Protein AF-A0A944SY54-F1 (afdb_monomer_lite)

Structure (mmCIF, N/CA/C/O backbone):
data_AF-A0A944SY54-F1
#
_entry.id   AF-A0A944SY54-F1
#
loop_
_atom_site.group_PDB
_atom_site.id
_atom_site.type_symbol
_atom_site.label_atom_id
_atom_site.label_alt_id
_atom_site.label_comp_id
_atom_site.label_asym_id
_atom_site.label_entity_id
_atom_site.label_seq_id
_atom_site.pdbx_PDB_ins_code
_atom_site.Cartn_x
_atom_site.Cartn_y
_atom_site.Cartn_z
_atom_site.occupancy
_atom_site.B_iso_or_equiv
_atom_site.auth_seq_id
_atom_site.auth_comp_id
_atom_site.auth_asym_id
_atom_site.auth_atom_id
_atom_site.pdbx_PDB_model_num
ATOM 1 N N . ALA A 1 1 ? 19.211 7.095 -19.614 1.00 43.91 1 ALA A N 1
ATOM 2 C CA . ALA A 1 1 ? 18.644 7.819 -18.459 1.00 43.91 1 ALA A CA 1
ATOM 3 C C . ALA A 1 1 ? 19.743 8.085 -17.424 1.00 43.91 1 ALA A C 1
ATOM 5 O O . ALA A 1 1 ? 20.628 7.253 -17.279 1.00 43.91 1 ALA A O 1
ATOM 6 N N . ILE A 1 2 ? 19.717 9.225 -16.720 1.00 52.19 2 ILE A N 1
ATOM 7 C CA . ILE A 1 2 ? 20.790 9.708 -15.810 1.00 52.19 2 ILE A CA 1
ATOM 8 C C . ILE A 1 2 ? 21.057 8.770 -14.601 1.00 52.19 2 ILE A C 1
ATOM 10 O O . ILE A 1 2 ? 22.081 8.895 -13.940 1.00 52.19 2 ILE A O 1
ATOM 14 N N . PHE A 1 3 ? 20.198 7.773 -14.356 1.00 54.38 3 PHE A N 1
ATOM 15 C CA . PHE A 1 3 ? 20.338 6.790 -13.270 1.00 54.38 3 PHE A CA 1
ATOM 16 C C . PHE A 1 3 ? 20.189 5.328 -13.727 1.00 54.38 3 PHE A C 1
ATOM 18 O O . PHE A 1 3 ? 19.742 4.485 -12.953 1.00 54.38 3 PHE A O 1
ATOM 25 N N . GLY A 1 4 ? 20.508 5.012 -14.983 1.00 51.59 4 GLY A N 1
ATOM 26 C CA . GLY A 1 4 ? 20.462 3.628 -15.457 1.00 51.59 4 GLY A CA 1
ATOM 27 C C . GLY A 1 4 ? 21.802 2.916 -15.306 1.00 51.59 4 GLY A C 1
ATOM 28 O O . GLY A 1 4 ? 22.835 3.449 -15.706 1.00 51.59 4 GLY A O 1
ATOM 29 N N . ILE A 1 5 ? 21.782 1.698 -14.761 1.00 57.06 5 ILE A N 1
ATOM 30 C CA . ILE A 1 5 ? 22.948 0.808 -14.787 1.00 57.06 5 ILE A CA 1
ATOM 31 C C . ILE A 1 5 ? 22.947 0.105 -16.140 1.00 57.06 5 ILE A C 1
ATOM 33 O O . ILE A 1 5 ? 22.019 -0.640 -16.453 1.00 57.06 5 ILE A O 1
ATOM 37 N N . THR A 1 6 ? 23.980 0.355 -16.937 1.00 59.59 6 THR A N 1
ATOM 38 C CA . THR A 1 6 ? 24.162 -0.297 -18.232 1.00 59.59 6 THR A CA 1
ATOM 39 C C . THR A 1 6 ? 25.033 -1.531 -18.049 1.00 59.59 6 THR A C 1
ATOM 41 O O . THR A 1 6 ? 26.163 -1.441 -17.569 1.00 59.59 6 THR A O 1
ATOM 44 N N . PHE A 1 7 ? 24.518 -2.693 -18.438 1.00 58.50 7 PHE A N 1
ATOM 45 C CA . PHE A 1 7 ? 25.299 -3.924 -18.440 1.00 58.50 7 PHE A CA 1
ATOM 46 C C . PHE A 1 7 ? 26.013 -4.066 -19.788 1.00 58.50 7 PHE A C 1
ATOM 48 O O . PHE A 1 7 ? 25.374 -4.099 -20.834 1.00 58.50 7 PHE A O 1
ATOM 55 N N . THR A 1 8 ? 27.342 -4.153 -19.758 1.00 62.59 8 THR A N 1
ATOM 56 C CA . THR A 1 8 ? 28.208 -4.377 -20.935 1.00 62.59 8 THR A CA 1
ATOM 57 C C . THR A 1 8 ? 28.793 -5.789 -20.982 1.00 62.59 8 THR A C 1
ATOM 59 O O . THR A 1 8 ? 29.408 -6.176 -21.971 1.00 62.59 8 THR A O 1
ATOM 62 N N . ASN A 1 9 ? 28.617 -6.585 -19.923 1.00 67.06 9 ASN A N 1
ATOM 63 C CA . ASN A 1 9 ? 29.144 -7.945 -19.867 1.00 67.06 9 ASN A CA 1
ATOM 64 C C . ASN A 1 9 ? 28.186 -8.931 -20.567 1.00 67.06 9 ASN A C 1
ATOM 66 O O . ASN A 1 9 ? 27.053 -9.076 -20.102 1.00 67.06 9 ASN A O 1
ATOM 70 N N . PRO A 1 10 ? 28.627 -9.670 -21.603 1.00 66.19 10 PRO A N 1
ATOM 71 C CA . PRO A 1 10 ? 27.785 -10.605 -22.356 1.00 66.19 10 PRO A CA 1
ATOM 72 C C . PRO A 1 10 ? 27.285 -11.817 -21.552 1.00 66.19 10 PRO A C 1
ATOM 74 O O . PRO A 1 10 ? 26.436 -12.558 -22.034 1.00 66.19 10 PRO A O 1
ATOM 77 N N . ARG A 1 11 ? 27.775 -12.027 -20.322 1.00 68.94 11 ARG A N 1
ATOM 78 C CA . ARG A 1 11 ? 27.228 -13.016 -19.373 1.00 68.94 11 ARG A CA 1
ATOM 79 C C . ARG A 1 11 ? 26.121 -12.458 -18.471 1.00 68.94 11 ARG A C 1
ATOM 81 O O . ARG A 1 11 ? 25.650 -13.167 -17.586 1.00 68.94 11 ARG A O 1
ATOM 88 N N . SER A 1 12 ? 25.738 -11.193 -18.640 1.00 61.50 12 SER A N 1
ATOM 89 C CA . SER A 1 12 ? 24.648 -10.595 -17.875 1.00 61.50 12 SER A CA 1
ATOM 90 C C . SER A 1 12 ? 23.301 -11.163 -18.319 1.00 61.50 12 SER A C 1
ATOM 92 O O . SER A 1 12 ? 23.026 -11.273 -19.509 1.00 61.50 12 SER A O 1
ATOM 94 N N . LEU A 1 13 ? 22.441 -11.490 -17.351 1.00 64.81 13 LEU A N 1
ATOM 95 C CA . LEU A 1 13 ? 21.040 -11.863 -17.597 1.00 64.81 13 LEU A CA 1
ATOM 96 C C . LEU A 1 13 ? 20.166 -10.645 -17.948 1.00 64.81 13 LEU A C 1
ATOM 98 O O . LEU A 1 13 ? 19.006 -10.801 -18.324 1.00 64.81 13 LEU A O 1
ATOM 102 N N . ALA A 1 14 ? 20.704 -9.436 -17.780 1.00 59.72 14 ALA A N 1
ATOM 103 C CA . ALA A 1 14 ? 20.052 -8.190 -18.149 1.00 59.72 14 ALA A CA 1
ATOM 104 C C . ALA A 1 14 ? 20.352 -7.837 -19.617 1.00 59.72 14 ALA A C 1
ATOM 106 O O . ALA A 1 14 ? 21.452 -8.139 -20.089 1.00 59.72 14 ALA A O 1
ATOM 107 N N . PRO A 1 15 ? 19.424 -7.171 -20.331 1.00 58.16 15 PRO A N 1
ATOM 108 C CA . PRO A 1 15 ? 19.676 -6.738 -21.696 1.00 58.16 15 PRO A CA 1
ATOM 109 C C . PRO A 1 15 ? 20.910 -5.831 -21.745 1.00 58.16 15 PRO A C 1
ATOM 111 O O . PRO A 1 15 ? 21.074 -4.908 -20.941 1.00 58.16 15 PRO A O 1
ATOM 114 N N . LEU A 1 16 ? 21.807 -6.159 -22.669 1.00 60.56 16 LEU A N 1
ATOM 115 C CA . LEU A 1 16 ? 23.049 -5.432 -22.885 1.00 60.56 16 LEU A CA 1
ATOM 116 C C . LEU A 1 16 ? 22.737 -4.036 -23.429 1.00 60.56 16 LEU A C 1
ATOM 118 O O . LEU A 1 16 ? 21.816 -3.869 -24.223 1.00 60.56 16 LEU A O 1
ATOM 122 N N . GLU A 1 17 ? 23.499 -3.040 -22.985 1.00 58.94 17 GLU A N 1
ATOM 123 C CA . GLU A 1 17 ? 23.425 -1.649 -23.467 1.00 58.94 17 GLU A CA 1
ATOM 124 C C . GLU A 1 17 ? 22.098 -0.899 -23.225 1.00 58.94 17 GLU A C 1
ATOM 126 O O . GLU A 1 17 ? 21.973 0.270 -23.587 1.00 58.94 17 GLU A O 1
ATOM 131 N N . THR A 1 18 ? 21.130 -1.499 -22.526 1.00 55.62 18 THR A N 1
ATOM 132 C CA . THR A 1 18 ? 19.908 -0.797 -22.107 1.00 55.62 18 THR A CA 1
ATOM 133 C C . THR A 1 18 ? 20.079 -0.155 -20.733 1.00 55.62 18 THR A C 1
ATOM 135 O O . THR A 1 18 ? 20.516 -0.805 -19.782 1.00 55.62 18 THR A O 1
ATOM 138 N N . SER A 1 19 ? 19.698 1.118 -20.619 1.00 56.72 19 SER A N 1
ATOM 139 C CA . SER A 1 19 ? 19.587 1.829 -19.341 1.00 56.72 19 SER A CA 1
ATOM 140 C C . SER A 1 19 ? 18.451 1.184 -18.541 1.00 56.72 19 SER A C 1
ATOM 142 O O . SER A 1 19 ? 17.312 1.221 -18.983 1.00 56.72 19 SER A O 1
ATOM 144 N N . LEU A 1 20 ? 18.748 0.549 -17.405 1.00 60.66 20 LEU A N 1
ATOM 145 C CA . LEU A 1 20 ? 17.719 -0.037 -16.541 1.00 60.66 20 LEU A CA 1
ATOM 146 C C . LEU A 1 20 ? 17.512 0.824 -15.299 1.00 60.66 20 LEU A C 1
ATOM 148 O O . LEU A 1 20 ? 18.453 1.049 -14.534 1.00 60.66 20 LEU A O 1
ATOM 152 N N . HIS A 1 21 ? 16.272 1.257 -15.060 1.00 64.31 21 HIS A N 1
ATOM 153 C CA . HIS A 1 21 ? 15.906 1.901 -13.803 1.00 64.31 21 HIS A CA 1
ATOM 154 C C . HIS A 1 21 ? 16.118 0.949 -12.614 1.00 64.31 21 HIS A C 1
ATOM 156 O O . HIS A 1 21 ? 15.696 -0.213 -12.667 1.00 64.31 21 HIS A O 1
ATOM 162 N N . PRO A 1 22 ? 16.694 1.426 -11.495 1.00 67.81 22 PRO A N 1
ATOM 163 C CA . PRO A 1 22 ? 16.920 0.621 -10.301 1.00 67.81 22 PRO A CA 1
ATOM 164 C C . PRO A 1 22 ? 15.614 0.441 -9.512 1.00 67.81 22 PRO A C 1
ATOM 166 O O . PRO A 1 22 ? 15.485 0.886 -8.373 1.00 67.81 22 PRO A O 1
ATOM 169 N N . THR A 1 23 ? 14.628 -0.237 -10.109 1.00 72.31 23 THR A N 1
ATOM 170 C CA . THR A 1 23 ? 13.307 -0.557 -9.526 1.00 72.31 23 THR A CA 1
ATOM 171 C C . THR A 1 23 ? 13.407 -1.166 -8.128 1.00 72.31 23 THR A C 1
ATOM 173 O O . THR A 1 23 ? 12.544 -0.928 -7.286 1.00 72.31 23 THR A O 1
ATOM 176 N N . GLN A 1 24 ? 14.497 -1.879 -7.842 1.00 80.00 24 GLN A N 1
ATOM 177 C CA . GLN A 1 24 ? 14.811 -2.436 -6.527 1.00 80.00 24 GLN A CA 1
ATOM 178 C C . GLN A 1 24 ? 14.928 -1.371 -5.425 1.00 80.00 24 GLN A C 1
ATOM 180 O O . GLN A 1 24 ? 14.427 -1.578 -4.318 1.00 80.00 24 GLN A O 1
ATOM 185 N N . ILE A 1 25 ? 15.542 -0.221 -5.716 1.00 82.38 25 ILE A N 1
ATOM 186 C CA . ILE A 1 25 ? 15.687 0.878 -4.752 1.00 82.38 25 ILE A CA 1
ATOM 187 C C . ILE A 1 25 ? 14.312 1.482 -4.457 1.00 82.38 25 ILE A C 1
ATOM 189 O O . ILE A 1 25 ? 13.945 1.630 -3.293 1.00 82.38 25 ILE A O 1
ATOM 193 N N . TYR A 1 26 ? 13.506 1.736 -5.492 1.00 82.50 26 TYR A N 1
ATOM 194 C CA . TYR A 1 26 ? 12.140 2.245 -5.330 1.00 82.50 26 TYR A CA 1
ATOM 195 C C . TYR A 1 26 ? 11.251 1.281 -4.529 1.00 82.50 26 TYR A C 1
ATOM 197 O O . TYR A 1 26 ? 10.530 1.713 -3.632 1.00 82.50 26 TYR A O 1
ATOM 205 N N . LEU A 1 27 ? 11.341 -0.029 -4.794 1.00 86.19 27 LEU A N 1
ATOM 206 C CA . LEU A 1 27 ? 10.632 -1.065 -4.032 1.00 86.19 27 LEU A CA 1
ATOM 207 C C . LEU A 1 27 ? 11.029 -1.061 -2.553 1.00 86.19 27 LEU A C 1
ATOM 209 O O . LEU A 1 27 ? 10.157 -1.130 -1.687 1.00 86.19 27 LEU A O 1
ATOM 213 N N . SER A 1 28 ? 12.327 -0.947 -2.268 1.00 89.38 28 SER A N 1
ATOM 214 C CA . SER A 1 28 ? 12.865 -0.967 -0.903 1.00 89.38 28 SER A CA 1
ATOM 215 C C . SER A 1 28 ? 12.462 0.284 -0.119 1.00 89.38 28 SER A C 1
ATOM 217 O O . SER A 1 28 ? 12.013 0.180 1.022 1.00 89.38 28 SER A O 1
ATOM 219 N N . ILE A 1 29 ? 12.542 1.461 -0.750 1.00 91.50 29 ILE A N 1
ATOM 220 C CA . ILE A 1 29 ? 12.091 2.732 -0.168 1.00 91.50 29 ILE A CA 1
ATOM 221 C C . ILE A 1 29 ? 10.585 2.690 0.106 1.00 91.50 29 ILE A C 1
ATOM 223 O O . ILE A 1 29 ? 10.155 3.040 1.204 1.00 91.50 29 ILE A O 1
ATOM 227 N N . ASN A 1 30 ? 9.781 2.219 -0.852 1.00 92.00 30 ASN A N 1
ATOM 228 C CA . ASN A 1 30 ? 8.335 2.098 -0.677 1.00 92.00 30 ASN A CA 1
ATOM 229 C C . ASN A 1 30 ? 7.980 1.134 0.467 1.00 92.00 30 ASN A C 1
ATOM 231 O O . ASN A 1 30 ? 7.129 1.447 1.296 1.00 92.00 30 ASN A O 1
ATOM 235 N N . ALA A 1 31 ? 8.656 -0.015 0.559 1.00 93.06 31 ALA A N 1
ATOM 236 C CA . ALA A 1 31 ? 8.443 -0.967 1.646 1.00 93.06 31 ALA A CA 1
ATOM 237 C C . ALA A 1 31 ? 8.796 -0.367 3.017 1.00 93.06 31 ALA A C 1
ATOM 239 O O . ALA A 1 31 ? 8.017 -0.499 3.963 1.00 93.06 31 ALA A O 1
ATOM 240 N N . LEU A 1 32 ? 9.928 0.338 3.118 1.00 95.94 32 LEU A N 1
ATOM 241 C CA . LEU A 1 32 ? 10.352 0.995 4.353 1.00 95.94 32 LEU A CA 1
ATOM 242 C C . LEU A 1 32 ? 9.383 2.111 4.766 1.00 95.94 32 LEU A C 1
ATOM 244 O O . LEU A 1 32 ? 9.014 2.208 5.936 1.00 95.94 32 LEU A O 1
ATOM 248 N N . PHE A 1 33 ? 8.924 2.916 3.805 1.00 96.00 33 PHE A N 1
ATOM 249 C CA . PHE A 1 33 ? 7.920 3.952 4.034 1.00 96.00 33 PHE A CA 1
ATOM 250 C C . PHE A 1 33 ? 6.615 3.364 4.584 1.00 96.00 33 PHE A C 1
ATOM 252 O O . PHE A 1 33 ? 6.131 3.814 5.625 1.00 96.00 33 PHE A O 1
ATOM 259 N N . ILE A 1 34 ? 6.078 2.326 3.932 1.00 96.56 34 ILE A N 1
ATOM 260 C CA . ILE A 1 34 ? 4.860 1.637 4.377 1.00 96.56 34 ILE A CA 1
ATOM 261 C C . ILE A 1 34 ? 5.048 1.096 5.795 1.00 96.56 34 ILE A C 1
ATOM 263 O O . ILE A 1 34 ? 4.183 1.292 6.647 1.00 96.56 34 ILE A O 1
ATOM 267 N N . PHE A 1 35 ? 6.183 0.453 6.070 1.00 96.81 35 PHE A N 1
ATOM 268 C CA . PHE A 1 35 ? 6.481 -0.094 7.388 1.00 96.81 35 PHE A CA 1
ATOM 269 C C . PHE A 1 35 ? 6.478 0.987 8.477 1.00 96.81 35 PHE A C 1
ATOM 271 O O . PHE A 1 35 ? 5.765 0.853 9.471 1.00 96.81 35 PHE A O 1
ATOM 278 N N . ILE A 1 36 ? 7.218 2.084 8.281 1.00 97.56 36 ILE A N 1
ATOM 279 C CA . ILE A 1 36 ? 7.297 3.181 9.256 1.00 97.56 36 ILE A CA 1
ATOM 280 C C . ILE A 1 36 ? 5.917 3.809 9.472 1.00 97.56 36 ILE A C 1
ATOM 282 O O . ILE A 1 36 ? 5.500 4.006 10.616 1.00 97.56 36 ILE A O 1
ATOM 286 N N . PHE A 1 37 ? 5.182 4.079 8.392 1.00 97.12 37 PHE A N 1
ATOM 287 C CA . PHE A 1 37 ? 3.842 4.649 8.478 1.00 97.12 37 PHE A CA 1
ATOM 288 C C . PHE A 1 37 ? 2.900 3.752 9.290 1.00 97.12 37 PHE A C 1
ATOM 290 O O . PHE A 1 37 ? 2.229 4.225 10.208 1.00 97.12 37 PHE A O 1
ATOM 297 N N . LEU A 1 38 ? 2.877 2.448 9.003 1.00 96.62 38 LEU A N 1
ATOM 298 C CA . LEU A 1 38 ? 2.012 1.502 9.706 1.00 96.62 38 LEU A CA 1
ATOM 299 C C . LEU A 1 38 ? 2.430 1.286 11.159 1.00 96.62 38 LEU A C 1
ATOM 301 O O . LEU A 1 38 ? 1.561 1.096 12.005 1.00 96.62 38 LEU A O 1
ATOM 305 N N . MET A 1 39 ? 3.722 1.368 11.475 1.00 97.06 39 MET A N 1
ATOM 306 C CA . MET A 1 39 ? 4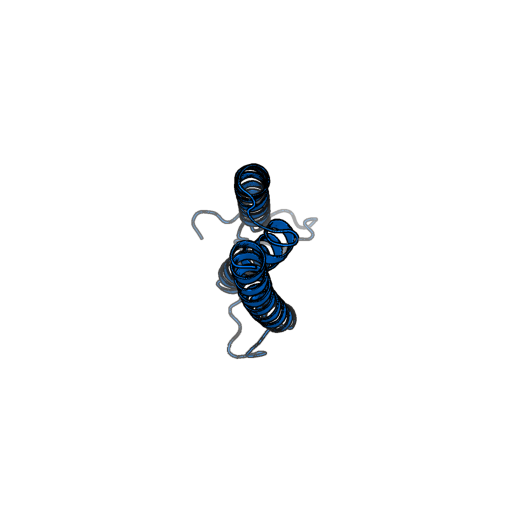.222 1.335 12.853 1.00 97.06 39 MET A CA 1
ATOM 307 C C . M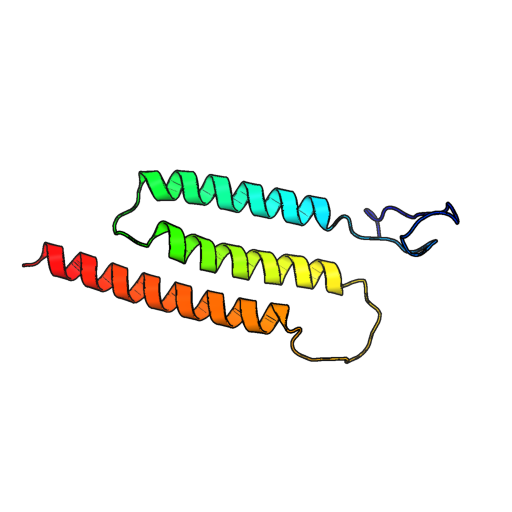ET A 1 39 ? 3.777 2.555 13.666 1.00 97.06 39 MET A C 1
ATOM 309 O O . MET A 1 39 ? 3.511 2.445 14.861 1.00 97.06 39 MET A O 1
ATOM 31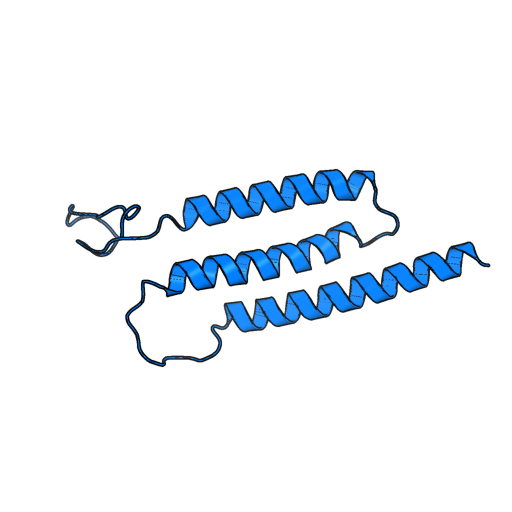3 N N . ILE A 1 40 ? 3.687 3.729 13.041 1.00 97.12 40 ILE A N 1
ATOM 314 C CA . ILE A 1 40 ? 3.146 4.928 13.692 1.00 97.12 40 ILE A CA 1
ATOM 315 C C . ILE A 1 40 ? 1.626 4.803 13.832 1.00 97.12 40 ILE A C 1
ATOM 317 O O . ILE A 1 40 ? 1.075 5.108 14.892 1.00 97.12 40 ILE A O 1
ATOM 321 N N . LEU A 1 41 ? 0.950 4.325 12.785 1.00 96.00 41 LEU A N 1
ATOM 322 C CA . LEU A 1 41 ? -0.497 4.135 12.775 1.00 96.00 41 LEU A CA 1
ATOM 323 C C . LEU A 1 41 ? -0.946 3.087 13.797 1.00 96.00 41 LEU A C 1
ATOM 325 O O . LEU A 1 41 ? -1.955 3.292 14.461 1.00 96.00 41 LEU A O 1
ATOM 329 N N . SER A 1 42 ? -0.201 1.994 13.969 1.00 95.06 42 SER A N 1
ATOM 330 C CA . SER A 1 42 ? -0.542 0.925 14.913 1.00 95.06 42 SER A CA 1
ATOM 331 C C . SER A 1 42 ? -0.557 1.411 16.362 1.00 95.06 42 SER A C 1
ATOM 333 O O . SER A 1 42 ? -1.409 0.979 17.133 1.00 95.06 42 SER A O 1
ATOM 335 N N . LYS A 1 43 ? 0.310 2.371 16.712 1.00 95.00 43 LYS A N 1
ATOM 336 C CA . LYS A 1 43 ? 0.329 3.031 18.029 1.00 95.00 43 LYS A CA 1
ATOM 337 C C . LYS A 1 43 ? -0.858 3.968 18.257 1.00 95.00 43 LYS A C 1
ATOM 339 O O . LYS A 1 43 ? -1.171 4.276 19.400 1.00 95.00 43 LYS A O 1
ATOM 344 N N . LYS A 1 44 ? -1.487 4.448 17.182 1.00 93.31 44 LYS A N 1
ATOM 345 C CA . LYS A 1 44 ? -2.600 5.412 17.204 1.00 93.31 44 LYS A CA 1
ATOM 346 C C . LYS A 1 44 ? -3.896 4.823 16.638 1.00 93.31 44 LYS A C 1
ATOM 348 O O . LYS A 1 44 ? -4.791 5.582 16.266 1.00 93.31 44 LYS A O 1
ATOM 353 N N . LYS A 1 45 ? -3.986 3.494 16.500 1.00 91.44 45 LYS A N 1
ATOM 354 C CA . LYS A 1 45 ? -5.151 2.860 15.880 1.00 91.44 45 LYS A CA 1
ATOM 355 C C . LYS A 1 45 ? -6.391 3.121 16.732 1.00 91.44 45 LYS A C 1
ATOM 357 O O . LYS A 1 45 ? -6.346 3.041 17.954 1.00 91.44 45 LYS A O 1
ATOM 362 N N . VAL A 1 46 ? -7.489 3.423 16.059 1.00 90.69 46 VAL A N 1
ATOM 363 C CA . VAL A 1 46 ? -8.783 3.744 16.667 1.00 90.69 46 VAL A CA 1
ATOM 364 C C . VAL A 1 46 ? -9.700 2.521 16.657 1.00 90.69 46 VAL A C 1
ATOM 366 O O . VAL A 1 46 ? -10.540 2.379 17.535 1.00 90.69 46 VAL A O 1
ATOM 369 N N . PHE A 1 47 ? -9.537 1.628 15.678 1.00 92.50 47 PHE A N 1
ATOM 370 C CA . PHE A 1 47 ? -10.356 0.428 15.527 1.00 92.50 47 PHE A CA 1
ATOM 371 C C . PHE A 1 47 ? -9.559 -0.734 14.929 1.00 92.50 47 PHE A C 1
ATOM 373 O O . PHE A 1 47 ? -8.538 -0.552 14.252 1.00 92.50 47 PHE A O 1
ATOM 380 N N . ASP A 1 48 ? -10.045 -1.950 15.159 1.00 91.62 48 ASP A N 1
ATOM 381 C CA . ASP A 1 48 ? -9.428 -3.154 14.617 1.00 91.62 48 ASP A CA 1
ATOM 382 C C . ASP A 1 48 ? -9.629 -3.265 13.103 1.00 91.62 48 ASP A C 1
ATOM 384 O O . ASP A 1 48 ? -10.688 -2.966 12.558 1.00 91.62 48 ASP A O 1
ATOM 388 N N . GLY A 1 49 ? -8.564 -3.661 12.406 1.00 92.88 49 GLY A N 1
ATOM 389 C CA . GLY A 1 49 ? -8.504 -3.684 10.943 1.00 92.88 49 GLY A CA 1
ATOM 390 C C . GLY A 1 49 ? -7.965 -2.400 10.303 1.00 92.88 49 GLY A C 1
ATOM 391 O O . GLY A 1 49 ? -7.576 -2.448 9.139 1.00 92.88 49 GLY A O 1
ATOM 392 N N . GLN A 1 50 ? -7.844 -1.283 11.035 1.00 95.62 50 GLN A N 1
ATOM 393 C CA . GLN A 1 50 ? -7.329 -0.020 10.481 1.00 95.62 50 GLN A CA 1
ATOM 394 C C . GLN A 1 50 ? -5.943 -0.183 9.835 1.00 95.62 50 GLN A C 1
ATOM 396 O O . GLN A 1 50 ? -5.737 0.237 8.703 1.00 95.62 50 GLN A O 1
ATOM 401 N N . VAL A 1 51 ? -5.013 -0.856 10.519 1.00 96.00 51 VAL A N 1
ATOM 402 C CA . VAL A 1 51 ? -3.641 -1.074 10.024 1.00 96.00 51 VAL A CA 1
ATOM 403 C C . VAL A 1 51 ? -3.626 -1.935 8.754 1.00 96.00 51 VAL A C 1
ATOM 405 O O . VAL A 1 51 ? -2.932 -1.600 7.799 1.00 96.00 51 VAL A O 1
ATOM 408 N N . LEU A 1 52 ? -4.419 -3.012 8.715 1.00 96.56 52 LEU A N 1
ATOM 409 C CA . LEU A 1 52 ? -4.489 -3.932 7.574 1.00 96.56 52 LEU A CA 1
ATOM 410 C C . LEU A 1 52 ? -5.024 -3.233 6.318 1.00 96.56 52 LEU A C 1
ATOM 412 O O . LEU A 1 52 ? -4.436 -3.336 5.243 1.00 96.56 52 LEU A O 1
ATOM 416 N N . TRP A 1 53 ? -6.126 -2.497 6.448 1.00 97.25 53 TRP A N 1
ATOM 417 C CA . TRP A 1 53 ? -6.725 -1.812 5.305 1.00 97.25 53 TRP A CA 1
ATOM 418 C C . TRP A 1 53 ? -5.900 -0.591 4.876 1.00 97.25 53 TRP A C 1
ATOM 420 O O . TRP A 1 53 ? -5.772 -0.329 3.683 1.00 97.25 53 TRP A O 1
ATOM 430 N N . SER A 1 54 ? -5.235 0.105 5.806 1.00 96.75 54 SER A N 1
ATOM 431 C CA . SER A 1 54 ? -4.243 1.125 5.444 1.00 96.75 54 SER A CA 1
ATOM 432 C C . SER A 1 54 ? -3.044 0.537 4.694 1.00 96.75 54 SER A C 1
ATOM 434 O O . SER A 1 54 ? -2.590 1.147 3.729 1.00 96.75 54 SER A O 1
ATOM 436 N N . TYR A 1 55 ? -2.566 -0.657 5.066 1.00 96.62 55 TYR A N 1
ATOM 437 C CA . TYR A 1 55 ? -1.539 -1.368 4.297 1.00 96.62 55 TYR A CA 1
ATOM 438 C C . TYR A 1 55 ? -2.000 -1.637 2.861 1.00 96.62 55 TYR A C 1
ATOM 440 O O . TYR A 1 55 ? -1.273 -1.314 1.925 1.00 96.62 55 TYR A O 1
ATOM 448 N N . GLY A 1 56 ? -3.215 -2.167 2.680 1.00 95.81 56 GLY A N 1
ATOM 449 C CA . GLY A 1 56 ? -3.769 -2.463 1.356 1.00 95.81 56 GLY A CA 1
ATOM 450 C C . GLY A 1 56 ? -3.840 -1.233 0.445 1.00 95.81 56 GLY A C 1
ATOM 451 O O . GLY A 1 56 ? -3.455 -1.308 -0.724 1.00 95.81 56 GLY A O 1
ATOM 452 N N . ILE A 1 57 ? -4.243 -0.079 0.989 1.00 96.44 57 ILE A N 1
ATOM 453 C CA . ILE A 1 57 ? -4.251 1.202 0.264 1.00 96.44 57 ILE A CA 1
ATOM 454 C C . ILE A 1 57 ? -2.831 1.598 -0.156 1.00 96.44 57 ILE A C 1
ATOM 456 O O . ILE A 1 57 ? -2.574 1.811 -1.341 1.00 96.44 57 ILE A O 1
ATOM 460 N N . LEU A 1 58 ? -1.901 1.671 0.799 1.00 95.44 58 LEU A N 1
ATOM 461 C CA . LEU A 1 58 ? -0.539 2.143 0.541 1.00 95.44 58 LEU A CA 1
ATOM 462 C C . LEU A 1 58 ? 0.225 1.225 -0.412 1.00 95.44 58 LEU A C 1
ATOM 464 O O . LEU A 1 58 ? 0.928 1.699 -1.301 1.00 95.44 58 LEU A O 1
ATOM 468 N N . TYR A 1 59 ? 0.063 -0.088 -0.255 1.00 91.94 59 TYR A N 1
ATOM 469 C CA . TYR A 1 59 ? 0.665 -1.076 -1.137 1.00 91.94 59 TYR A CA 1
ATOM 470 C C . TYR A 1 59 ? 0.165 -0.923 -2.576 1.00 91.94 59 TYR A C 1
ATOM 472 O O . TYR A 1 59 ? 0.969 -0.937 -3.507 1.00 91.94 59 TYR A O 1
ATOM 480 N N . SER A 1 60 ? -1.145 -0.727 -2.758 1.00 92.06 60 SER A N 1
ATOM 481 C CA . SER A 1 60 ? -1.751 -0.553 -4.083 1.00 92.06 60 SER A CA 1
ATOM 482 C C . SER A 1 60 ? -1.256 0.718 -4.776 1.00 92.06 60 SER A C 1
ATOM 484 O O . SER A 1 60 ? -0.902 0.672 -5.954 1.00 92.06 60 SER A O 1
ATOM 486 N N . ILE A 1 61 ? -1.147 1.828 -4.035 1.00 90.69 61 ILE A N 1
ATOM 487 C CA . ILE A 1 61 ? -0.573 3.087 -4.538 1.00 90.69 61 ILE A CA 1
ATOM 488 C C . ILE A 1 61 ? 0.897 2.890 -4.921 1.00 90.69 61 ILE A C 1
ATOM 490 O O . ILE A 1 61 ? 1.292 3.211 -6.040 1.00 90.69 61 ILE A O 1
ATOM 494 N N . GLY A 1 62 ? 1.706 2.322 -4.022 1.00 88.88 62 GLY A N 1
ATOM 495 C CA . GLY A 1 62 ? 3.127 2.082 -4.272 1.00 88.88 62 GLY A CA 1
ATOM 496 C C . GLY A 1 62 ? 3.361 1.183 -5.487 1.00 88.88 62 GLY A C 1
ATOM 497 O O . GLY A 1 62 ? 4.250 1.450 -6.292 1.00 88.88 62 GLY A O 1
ATOM 498 N N . ARG A 1 63 ? 2.523 0.156 -5.680 1.00 84.06 63 ARG A N 1
ATOM 499 C CA . ARG A 1 63 ? 2.556 -0.698 -6.874 1.00 84.06 63 ARG A CA 1
ATOM 500 C C . ARG A 1 63 ? 2.248 0.069 -8.151 1.00 84.06 63 ARG A C 1
ATOM 502 O O . ARG A 1 63 ? 2.965 -0.128 -9.124 1.00 84.06 63 ARG A O 1
ATOM 509 N N . PHE A 1 64 ? 1.241 0.940 -8.143 1.00 83.62 64 PHE A N 1
ATOM 510 C CA . PHE A 1 64 ? 0.925 1.783 -9.296 1.00 83.62 64 PHE A CA 1
ATOM 511 C C . PHE A 1 64 ? 2.084 2.705 -9.670 1.00 83.62 64 PHE A C 1
ATOM 513 O O . PHE A 1 64 ? 2.471 2.755 -10.834 1.00 83.62 64 PHE A O 1
ATOM 520 N N . LEU A 1 65 ? 2.670 3.384 -8.680 1.00 82.50 65 LEU A N 1
ATOM 521 C CA . LEU A 1 65 ? 3.792 4.297 -8.898 1.00 82.50 65 LEU A CA 1
ATOM 522 C C . LEU A 1 65 ? 5.021 3.558 -9.436 1.00 82.50 65 LEU A C 1
ATOM 524 O O . LEU A 1 65 ? 5.614 3.979 -10.422 1.00 82.50 65 LEU A O 1
ATOM 528 N N . ILE A 1 66 ? 5.392 2.430 -8.828 1.00 80.56 66 ILE A N 1
ATOM 529 C CA . ILE A 1 66 ? 6.556 1.649 -9.265 1.00 80.56 66 ILE A CA 1
ATOM 530 C C . ILE A 1 66 ? 6.330 1.054 -10.656 1.00 80.56 66 ILE A C 1
ATOM 532 O O . ILE A 1 66 ? 7.260 1.024 -11.454 1.00 80.56 66 ILE A O 1
ATOM 536 N N . GLU A 1 67 ? 5.117 0.591 -10.961 1.00 77.38 67 GLU A N 1
ATOM 537 C CA . GLU A 1 67 ? 4.773 0.081 -12.290 1.00 77.38 67 GLU A CA 1
ATOM 538 C C . GLU A 1 67 ? 4.844 1.184 -13.352 1.00 77.38 67 GLU A C 1
ATOM 540 O O . GLU A 1 67 ? 5.366 0.929 -14.433 1.00 77.38 67 GLU A O 1
ATOM 545 N N . TYR A 1 68 ? 4.397 2.403 -13.029 1.00 74.38 68 TYR A N 1
ATOM 546 C CA . TYR A 1 68 ? 4.540 3.577 -13.894 1.00 74.38 68 TYR A CA 1
ATOM 547 C C . TYR A 1 68 ? 6.020 3.855 -14.209 1.00 74.38 68 TYR A C 1
ATOM 549 O O . TYR A 1 68 ? 6.414 3.833 -15.371 1.00 74.38 68 TYR A O 1
ATOM 557 N N . PHE A 1 69 ? 6.877 3.960 -13.185 1.00 70.56 69 PHE A N 1
ATOM 558 C CA . PHE A 1 69 ? 8.322 4.169 -13.380 1.00 70.56 69 PHE A CA 1
ATOM 559 C C . PHE A 1 69 ? 9.038 2.990 -14.059 1.00 70.56 69 PHE A C 1
ATOM 561 O O . PHE A 1 69 ? 10.079 3.168 -14.683 1.00 70.56 69 PHE A O 1
ATOM 568 N N . ARG A 1 70 ? 8.511 1.768 -13.934 1.00 69.12 70 ARG A N 1
ATOM 569 C CA . ARG A 1 70 ? 9.018 0.576 -14.633 1.00 69.12 70 ARG A CA 1
ATOM 570 C C . ARG A 1 70 ? 8.567 0.531 -16.099 1.00 69.12 70 ARG A C 1
ATOM 572 O O . ARG A 1 70 ? 9.210 -0.145 -16.902 1.00 69.12 70 ARG A O 1
ATOM 579 N N . GLY A 1 71 ? 7.450 1.184 -16.415 1.00 59.31 71 GLY A N 1
ATOM 580 C CA . GLY A 1 71 ? 6.829 1.245 -17.735 1.00 59.31 71 GLY A CA 1
ATOM 581 C C . GLY A 1 71 ? 7.370 2.356 -18.636 1.00 59.31 71 GLY A C 1
ATOM 582 O O . GLY A 1 71 ? 7.385 2.156 -19.845 1.00 59.31 71 GLY A O 1
ATOM 583 N N . ASP A 1 72 ? 7.878 3.456 -18.070 1.00 55.28 72 ASP A N 1
ATOM 584 C CA . ASP A 1 72 ? 8.405 4.612 -18.824 1.00 55.28 72 ASP A CA 1
ATOM 585 C C . ASP A 1 72 ? 9.594 4.280 -19.765 1.00 55.28 72 ASP A C 1
ATOM 587 O O . ASP A 1 72 ? 9.834 5.016 -20.716 1.00 55.28 72 ASP A O 1
ATOM 591 N N . ASP A 1 73 ? 10.293 3.150 -19.576 1.00 53.09 73 ASP A N 1
ATOM 592 C CA . ASP A 1 73 ? 11.414 2.702 -20.436 1.00 53.09 73 ASP A CA 1
ATOM 593 C C . ASP A 1 73 ? 11.036 1.591 -21.444 1.00 53.09 73 ASP A C 1
ATOM 595 O O . ASP A 1 73 ? 11.877 1.099 -22.202 1.00 53.09 73 ASP A O 1
ATOM 599 N N . ARG A 1 74 ? 9.770 1.155 -21.485 1.00 53.22 74 ARG A N 1
ATOM 600 C CA . ARG A 1 74 ? 9.304 0.194 -22.496 1.00 53.22 74 ARG A CA 1
ATOM 601 C C . ARG A 1 74 ? 8.750 0.966 -23.685 1.00 53.22 74 ARG A C 1
ATOM 603 O O . ARG A 1 74 ? 7.583 1.332 -23.686 1.00 53.22 74 ARG A O 1
ATOM 610 N N . GLY A 1 75 ? 9.570 1.170 -24.716 1.00 47.91 75 GLY A N 1
ATOM 611 C CA . GLY A 1 75 ? 9.148 1.682 -26.026 1.00 47.91 75 GLY A CA 1
ATOM 612 C C . GLY A 1 75 ? 8.175 0.750 -26.765 1.00 47.91 75 GLY A C 1
ATOM 613 O O . GLY A 1 75 ? 8.494 0.258 -27.840 1.00 47.91 75 GLY A O 1
ATOM 614 N N . PHE A 1 76 ? 6.998 0.490 -26.194 1.00 44.28 76 PHE A N 1
ATOM 615 C CA . PHE A 1 76 ? 5.934 -0.307 -26.793 1.00 44.28 76 PHE A CA 1
ATOM 616 C C . PHE A 1 76 ? 4.662 0.536 -26.921 1.00 44.28 76 PHE A C 1
ATOM 618 O O . PHE A 1 76 ? 4.105 0.966 -25.907 1.00 44.28 76 PHE A O 1
ATOM 625 N N . PRO A 1 77 ? 4.169 0.768 -28.148 1.00 53.00 77 PRO A N 1
ATOM 626 C CA . PRO A 1 77 ? 2.880 1.394 -28.344 1.00 53.00 77 PRO A CA 1
ATOM 627 C C . PRO A 1 77 ? 1.797 0.345 -28.053 1.00 53.00 77 PRO A C 1
ATOM 629 O O . PRO A 1 77 ? 1.739 -0.692 -28.703 1.00 53.00 77 PRO A O 1
ATOM 632 N N . LEU A 1 78 ? 0.905 0.627 -27.104 1.00 50.03 78 LEU A N 1
ATOM 633 C CA . LEU A 1 78 ? -0.456 0.066 -27.091 1.00 50.03 78 LEU A CA 1
ATOM 634 C C . LEU A 1 78 ? -0.650 -1.452 -26.844 1.00 50.03 78 LEU A C 1
ATOM 636 O O . LEU A 1 78 ? -1.725 -1.955 -27.162 1.00 50.03 78 LEU A O 1
ATOM 640 N N . GLU A 1 79 ? 0.262 -2.188 -26.195 1.00 48.38 79 GLU A N 1
ATOM 641 C CA . GLU A 1 79 ? -0.060 -3.554 -25.727 1.00 48.38 79 GLU A CA 1
ATOM 642 C C . GLU A 1 79 ? -0.474 -3.604 -24.243 1.00 48.38 79 GLU A C 1
ATOM 644 O O . GLU A 1 79 ? 0.342 -3.684 -23.329 1.00 48.38 79 GLU A O 1
ATOM 649 N N . GLN A 1 80 ? -1.806 -3.613 -24.076 1.00 48.78 80 GLN A N 1
ATOM 650 C CA . GLN A 1 80 ? -2.632 -3.936 -22.900 1.00 48.78 80 GLN A CA 1
ATOM 651 C C . GLN A 1 80 ? -2.838 -2.820 -21.861 1.00 48.78 80 GLN A C 1
ATOM 653 O O . GLN A 1 80 ? -2.175 -2.734 -20.835 1.00 48.78 80 GLN A O 1
ATOM 658 N N . LEU A 1 81 ? -3.884 -2.029 -22.119 1.00 52.91 81 LEU A N 1
ATOM 659 C CA . LEU A 1 81 ? -4.438 -0.900 -21.353 1.00 52.91 81 LEU A CA 1
ATOM 660 C C . LEU A 1 81 ? -4.596 -1.071 -19.823 1.00 52.91 81 LEU A C 1
ATOM 662 O O . LEU A 1 81 ? -4.817 -0.070 -19.153 1.00 52.91 81 LEU A O 1
ATOM 666 N N . LEU A 1 82 ? -4.473 -2.276 -19.261 1.00 55.97 82 LEU A N 1
ATOM 667 C CA . LEU A 1 82 ? -4.382 -2.540 -17.821 1.00 55.97 82 LEU A CA 1
ATOM 668 C C . LEU A 1 82 ? -3.562 -3.824 -17.612 1.00 55.97 82 LEU A C 1
ATOM 670 O O . LEU A 1 82 ? -4.052 -4.923 -17.862 1.00 55.97 82 LEU A O 1
ATOM 674 N N . SER A 1 83 ? -2.324 -3.708 -17.129 1.00 66.62 83 SER A N 1
ATOM 675 C CA . SER A 1 83 ? -1.540 -4.871 -16.677 1.00 66.62 83 SER A CA 1
ATOM 676 C C . SER A 1 83 ? -2.308 -5.595 -15.558 1.00 66.62 83 SER A C 1
ATOM 678 O O . SER A 1 83 ? -2.920 -4.940 -14.712 1.00 66.62 83 SER A O 1
ATOM 680 N N . THR A 1 84 ? -2.273 -6.932 -15.490 1.00 68.19 84 THR A N 1
ATOM 681 C CA . THR A 1 84 ? -2.945 -7.730 -14.435 1.00 68.19 84 THR A CA 1
ATOM 682 C C . THR A 1 84 ? -2.655 -7.194 -13.026 1.00 68.19 84 THR A C 1
ATOM 684 O O . THR A 1 84 ? -3.527 -7.163 -12.157 1.00 68.19 84 THR A O 1
ATOM 687 N N . SER A 1 85 ? -1.439 -6.686 -12.818 1.00 67.38 85 SER A N 1
ATOM 688 C CA . SER A 1 85 ? -1.000 -6.054 -11.572 1.00 67.38 85 SER A CA 1
ATOM 689 C C . SER A 1 85 ? -1.744 -4.750 -11.249 1.00 67.38 85 SER A C 1
ATOM 691 O O . SER A 1 85 ? -2.015 -4.478 -10.081 1.00 67.38 85 SER A O 1
ATOM 693 N N . GLN A 1 86 ? -2.096 -3.951 -12.260 1.00 74.50 86 GLN A N 1
ATOM 694 C CA . GLN A 1 86 ? -2.866 -2.712 -12.103 1.00 74.50 86 GLN A CA 1
ATOM 695 C C . GLN A 1 86 ? -4.323 -3.013 -11.747 1.00 74.50 86 GLN A C 1
ATOM 697 O O . GLN A 1 86 ? -4.871 -2.382 -10.848 1.00 74.50 86 GLN A O 1
ATOM 702 N N . PHE A 1 87 ? -4.930 -4.025 -12.375 1.00 82.38 87 PHE A N 1
ATOM 703 C CA . PHE A 1 87 ? -6.284 -4.461 -12.025 1.00 82.38 87 PHE A CA 1
ATOM 704 C C . PHE A 1 87 ? -6.372 -4.930 -10.565 1.00 82.38 87 PHE A C 1
ATOM 706 O O . PHE A 1 87 ? -7.218 -4.457 -9.804 1.00 82.38 87 PHE A O 1
ATOM 713 N N . VAL A 1 88 ? -5.449 -5.803 -10.145 1.00 84.81 88 VAL A N 1
ATOM 714 C CA . VAL A 1 88 ? -5.374 -6.271 -8.752 1.00 84.81 88 VAL A CA 1
ATOM 715 C C . VAL A 1 88 ? -5.118 -5.102 -7.794 1.00 84.81 88 VAL A C 1
ATOM 717 O O . VAL A 1 88 ? -5.741 -5.033 -6.736 1.00 84.81 88 VAL A O 1
ATOM 720 N N . GLY A 1 89 ? -4.260 -4.150 -8.174 1.00 87.31 89 GLY A N 1
ATOM 721 C CA . GLY A 1 89 ? -4.010 -2.935 -7.395 1.00 87.31 89 GLY A CA 1
ATOM 722 C C . GLY A 1 89 ? -5.267 -2.083 -7.190 1.00 87.31 89 GLY A C 1
ATOM 723 O O . GLY A 1 89 ? -5.569 -1.704 -6.061 1.00 87.31 89 GLY A O 1
ATOM 724 N N . ILE A 1 90 ? -6.044 -1.831 -8.248 1.00 89.75 90 ILE A N 1
ATOM 725 C CA . ILE A 1 90 ? -7.312 -1.087 -8.152 1.00 89.75 90 ILE A CA 1
ATOM 726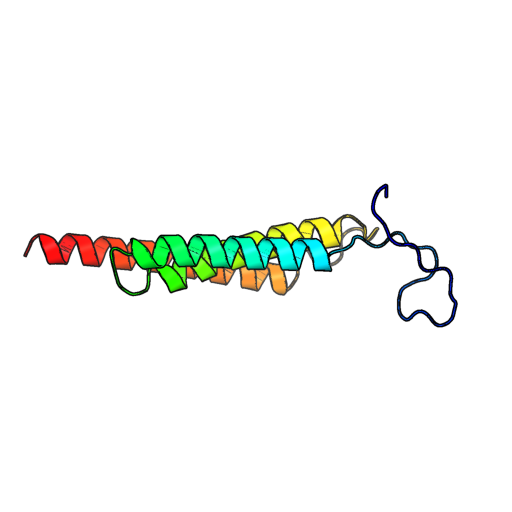 C C . ILE A 1 90 ? -8.292 -1.825 -7.236 1.00 89.75 90 ILE A C 1
ATOM 728 O O . ILE A 1 90 ? -8.888 -1.214 -6.348 1.00 89.75 90 ILE A O 1
ATOM 732 N N . PHE A 1 91 ? -8.437 -3.139 -7.412 1.00 92.44 91 PHE A N 1
ATOM 733 C CA . PHE A 1 91 ? -9.342 -3.946 -6.597 1.00 92.44 91 PHE A CA 1
ATOM 734 C C . PHE A 1 91 ? -8.993 -3.874 -5.103 1.00 92.44 91 PHE A C 1
ATOM 736 O O . PHE A 1 91 ? -9.864 -3.595 -4.277 1.00 92.44 91 PHE A O 1
ATOM 743 N N . ILE A 1 92 ? -7.716 -4.060 -4.750 1.00 93.69 92 ILE A N 1
ATOM 744 C CA . ILE A 1 92 ? -7.254 -3.979 -3.358 1.00 93.69 92 ILE A CA 1
ATOM 745 C C . ILE A 1 92 ? -7.456 -2.566 -2.801 1.00 93.69 92 ILE A C 1
ATOM 747 O O . ILE A 1 92 ? -7.891 -2.429 -1.655 1.00 93.69 92 ILE A O 1
ATOM 751 N N . PHE A 1 93 ? -7.189 -1.520 -3.586 1.00 95.12 93 PHE A N 1
ATOM 752 C CA . PHE A 1 93 ? -7.392 -0.135 -3.164 1.00 95.12 93 PHE A CA 1
ATOM 753 C C . PHE A 1 93 ? -8.862 0.158 -2.832 1.00 95.12 93 PHE A C 1
ATOM 755 O O . PHE A 1 93 ? -9.160 0.701 -1.763 1.00 95.12 93 PHE A O 1
ATOM 762 N N . LEU A 1 94 ? -9.784 -0.238 -3.715 1.00 96.44 94 LEU A N 1
ATOM 763 C CA . LEU A 1 94 ? -11.221 -0.030 -3.530 1.00 96.44 94 LEU A CA 1
ATOM 764 C C . LEU A 1 94 ? -11.755 -0.826 -2.337 1.00 96.44 94 LEU A C 1
ATOM 766 O O . LEU A 1 94 ? -12.429 -0.257 -1.476 1.00 96.44 94 LEU A O 1
ATOM 770 N N . LEU A 1 95 ? -11.405 -2.112 -2.244 1.00 96.94 95 LEU A N 1
ATOM 771 C CA . LEU A 1 95 ? -11.816 -2.974 -1.137 1.00 96.94 95 LEU A CA 1
ATOM 772 C C . LEU A 1 95 ? -11.319 -2.427 0.205 1.00 96.94 95 LEU A C 1
ATOM 774 O O . LEU A 1 95 ? -12.085 -2.326 1.164 1.00 96.94 95 LEU A O 1
ATOM 778 N N . SER A 1 96 ? -10.052 -2.018 0.260 1.00 96.25 96 SER A N 1
ATOM 779 C CA . SER A 1 96 ? -9.449 -1.474 1.476 1.00 96.25 96 SER A CA 1
ATOM 780 C C . SER A 1 96 ? -10.081 -0.153 1.901 1.00 96.25 96 SER A C 1
ATOM 782 O O . SER A 1 96 ? -10.390 0.030 3.078 1.00 96.25 96 SER A O 1
ATOM 784 N N . SER A 1 97 ? -10.332 0.747 0.949 1.00 96.81 97 SER A N 1
ATOM 785 C CA . SER A 1 97 ? -10.990 2.030 1.216 1.00 96.81 97 SER A CA 1
ATOM 786 C C . SER A 1 97 ? -12.412 1.828 1.737 1.00 96.81 97 SER A C 1
ATOM 788 O O . SER A 1 97 ? -12.802 2.425 2.740 1.00 96.81 97 SER A O 1
ATOM 790 N N . PHE A 1 98 ? -13.172 0.931 1.103 1.00 97.56 98 PHE A N 1
ATOM 791 C CA . PHE A 1 98 ? -14.521 0.581 1.533 1.00 97.56 98 PHE A CA 1
ATOM 792 C C . PHE A 1 98 ? -14.537 0.012 2.957 1.00 97.56 98 PHE A C 1
ATOM 794 O O . PHE A 1 98 ? -15.282 0.496 3.813 1.00 97.56 98 PHE A O 1
ATOM 801 N N . MET A 1 99 ? -13.680 -0.969 3.242 1.00 97.44 99 MET A N 1
ATOM 802 C CA . MET A 1 99 ? -13.620 -1.606 4.557 1.00 97.44 99 MET A CA 1
ATOM 803 C C . MET A 1 99 ? -13.200 -0.632 5.660 1.00 97.44 99 MET A C 1
ATOM 805 O O . MET A 1 99 ? -13.783 -0.651 6.745 1.00 97.44 99 MET A O 1
ATOM 809 N N . LEU A 1 100 ? -12.250 0.264 5.382 1.00 96.12 100 LEU A N 1
ATOM 810 C CA . LEU A 1 100 ? -11.802 1.273 6.339 1.00 96.12 100 LEU A CA 1
ATOM 811 C C . LEU A 1 100 ? -12.936 2.250 6.694 1.00 96.12 100 LEU A C 1
ATOM 813 O O . LEU A 1 100 ? -13.149 2.537 7.872 1.00 96.12 100 LEU A O 1
ATOM 817 N N . LEU A 1 101 ? -13.728 2.682 5.705 1.00 95.88 101 LEU A N 1
ATOM 818 C CA . LEU A 1 101 ? -14.906 3.530 5.928 1.00 95.88 101 LEU A CA 1
ATOM 819 C C . LEU A 1 101 ? -15.994 2.820 6.746 1.00 95.88 101 LEU A C 1
ATOM 821 O O . LEU A 1 101 ? -16.573 3.417 7.656 1.00 95.88 101 LEU A O 1
ATOM 825 N N . VAL A 1 102 ? -16.280 1.551 6.443 1.00 96.06 102 VAL A N 1
ATOM 826 C CA . VAL A 1 102 ? -17.294 0.764 7.165 1.00 96.06 102 VAL A CA 1
ATOM 827 C C . VAL A 1 102 ? -16.894 0.562 8.625 1.00 96.06 102 VAL A C 1
ATOM 829 O O . VAL A 1 102 ? -17.713 0.781 9.521 1.00 96.06 102 VAL A O 1
ATOM 832 N N . LEU A 1 103 ? -15.646 0.168 8.881 1.00 95.00 103 LEU A N 1
ATOM 833 C CA . LEU A 1 103 ? -15.151 -0.085 10.235 1.00 95.00 103 LEU A CA 1
ATOM 834 C C . LEU A 1 103 ? -15.080 1.199 11.065 1.00 95.00 103 LEU A C 1
ATOM 836 O O . LEU A 1 103 ? -15.496 1.197 12.223 1.00 95.00 103 LEU A O 1
ATOM 840 N N . TYR A 1 104 ? -14.673 2.313 10.455 1.00 93.81 104 TYR A N 1
ATOM 841 C CA . TYR A 1 104 ? -14.686 3.615 11.115 1.00 93.81 104 TYR A CA 1
ATOM 842 C C . TYR A 1 104 ? -16.101 4.029 11.550 1.00 93.81 104 TYR A C 1
ATOM 844 O O . TYR A 1 104 ? -16.319 4.419 12.698 1.00 93.81 104 TYR A O 1
ATOM 852 N N . ARG A 1 105 ? -17.098 3.869 10.666 1.00 93.31 105 ARG A N 1
ATOM 853 C CA . ARG A 1 105 ? -18.507 4.159 10.988 1.00 93.31 105 ARG A CA 1
ATOM 854 C C . ARG A 1 105 ? -19.058 3.251 12.089 1.00 93.31 105 ARG A C 1
ATOM 856 O O . ARG A 1 105 ? -19.825 3.722 12.926 1.00 93.31 105 ARG A O 1
ATOM 863 N N . LYS A 1 106 ? -18.686 1.965 12.100 1.00 92.00 106 LYS A N 1
ATOM 864 C CA . LYS A 1 106 ? -19.077 1.029 13.168 1.00 92.00 106 LYS A CA 1
ATOM 865 C C . LYS A 1 106 ? -18.494 1.444 14.519 1.00 92.00 106 LYS A C 1
ATOM 867 O O . LYS A 1 106 ? -19.227 1.455 15.503 1.00 92.00 106 LYS A O 1
ATOM 872 N N . ASN A 1 107 ? -17.225 1.848 14.547 1.00 91.75 107 ASN A N 1
ATOM 873 C CA . ASN A 1 107 ? -16.568 2.298 15.771 1.00 91.75 107 ASN A CA 1
ATOM 874 C C . ASN A 1 107 ? -17.251 3.536 16.381 1.00 91.75 107 ASN A C 1
ATOM 876 O O . ASN A 1 107 ? -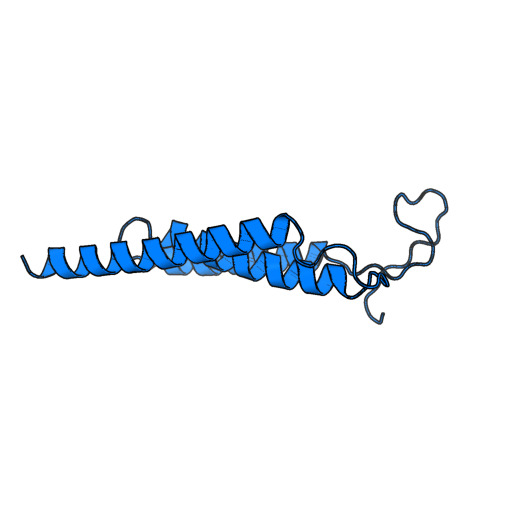17.511 3.565 17.580 1.00 91.75 107 ASN A O 1
ATOM 880 N N . LEU A 1 108 ? -17.619 4.521 15.550 1.00 87.25 108 LEU A N 1
ATOM 881 C CA . LEU A 1 108 ? -18.333 5.721 16.010 1.00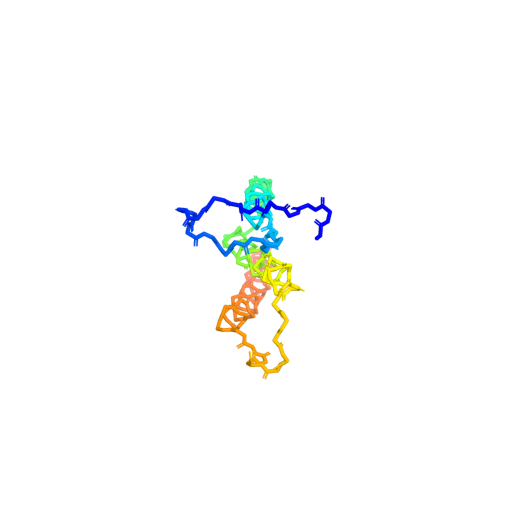 87.25 108 LEU A CA 1
ATOM 882 C C . LEU A 1 108 ? -19.701 5.409 16.633 1.00 87.25 108 LEU A C 1
ATOM 884 O O . LEU A 1 108 ? -20.074 6.030 17.627 1.00 87.25 108 LEU A O 1
ATOM 888 N N . ARG A 1 109 ? -20.440 4.441 16.071 1.00 87.12 109 ARG A N 1
ATOM 889 C CA . ARG A 1 109 ? -21.743 4.013 16.609 1.00 87.12 109 ARG A CA 1
ATOM 890 C C . ARG A 1 109 ? -21.610 3.315 17.959 1.00 87.12 109 ARG A C 1
ATOM 892 O O . ARG A 1 109 ? -22.418 3.579 18.835 1.00 87.12 109 ARG A O 1
ATOM 899 N N . SER A 1 110 ? -20.582 2.486 18.134 1.00 81.75 110 SER A N 1
ATOM 900 C CA . SER A 1 110 ? -20.332 1.786 19.402 1.00 81.75 110 SER A CA 1
ATOM 901 C C . SER A 1 110 ? -20.008 2.723 20.567 1.00 81.75 110 SER A C 1
ATOM 903 O O . SER A 1 110 ? -20.172 2.317 21.707 1.00 81.75 110 SER A O 1
ATOM 905 N N . HIS A 1 111 ? -19.509 3.936 20.311 1.00 71.75 111 HIS A N 1
ATOM 906 C CA . HIS A 1 111 ? -19.248 4.925 21.365 1.00 71.75 111 HIS A CA 1
ATOM 907 C C . HIS A 1 111 ? -20.493 5.741 21.765 1.00 71.75 111 HIS A C 1
ATOM 909 O O . HIS A 1 111 ? -20.433 6.466 22.751 1.00 71.75 111 HIS A O 1
ATOM 915 N N . HIS A 1 112 ? -21.592 5.671 21.000 1.00 64.56 112 HIS A N 1
ATOM 916 C CA . HIS A 1 112 ? -22.835 6.419 21.261 1.00 64.56 112 HIS A CA 1
ATOM 917 C C . HIS A 1 112 ? -23.962 5.563 21.870 1.00 64.56 112 HIS A C 1
ATOM 919 O O . HIS A 1 112 ? -25.033 6.100 22.147 1.00 64.56 112 HIS A O 1
ATOM 925 N N . SER A 1 113 ? -23.746 4.256 22.042 1.00 56.78 113 SER A N 1
ATOM 926 C CA . SER A 1 113 ? -24.657 3.315 22.712 1.00 56.78 113 SER A CA 1
ATOM 927 C C . SER A 1 113 ? -24.141 2.967 24.097 1.00 56.78 113 SER A C 1
ATOM 929 O O . SER A 1 113 ? -24.959 2.948 25.036 1.00 56.78 113 SER A O 1
#

Sequence (113 aa):
AIFGITFTNPRSLAPLETSLHPTQIYLSINALFIFIFLMILSKKKVFDGQVLWSYGILYSIGRFLIEYFRGDDRGFPLEQLLSTSQFVGIFIFLLSSFMLLVLYRKNLRSHHS

Radius of gyration: 19.38 Å; chains: 1; bounding box: 54×23×51 Å

Foldseek 3Di:
DVAFDADCDPPDPDDHRARADPLVVLVVVLVVVLVVVLVVCVVVPLFPCLSVLSSLQSVLVSQVVSVVVRCVRPPDPDDDPADPSNVVSVVSNVVSVVVNVVRVVVSVVVVVD

pLDDT: mean 79.21, std 17.1, range [43.91, 97.56]

Secondary structure (DSSP, 8-state):
-TTPBPB--TT-SSPBT--B--HHHHHHHHHHHHHHHHHHHHHT--STTHHHHHHHHHHHHHHHHHHHHHHTT---SSS-SS-HHHHHHHHHHHHHHHHHHHHHHHHHHHT--